Protein AF-A0A414ST91-F1 (afdb_monomer_lite)

Radius of gyration: 17.19 Å; chains: 1; bounding box: 48×24×46 Å

Foldseek 3Di:
DDPPPDLDDDFVLQLLLLLLLLVCQVVVPPQDLVVSVVLSCQQVVVCVVNCVVPVVVSVVSSVVSVVDNVPDHNVVSVVVNVVSLVVLQVVLQVLCCVQQNPQKHKDWDDDDSDSSDATKIWIDRPPDIDIDHSRVSVVVSVVSVVVVPD

Sequence (150 aa):
MNNQKVESMISCGKEKKLLVAYEIAKNDITITSDNVKKLWLKWYPEDEEYFDKLPYKWNGIYNWISKKLEKHDTEIFVKYIDNQRMRQKCELNKKCKYTFGNNAHVILLKNKIKNGKLANYLLINGASKRYGNYGSLVAYLKSQKVKETV

Organism: NCBI:txid88431

Structure (mmCIF, N/CA/C/O backbone):
data_AF-A0A414ST91-F1
#
_entry.id   AF-A0A414ST91-F1
#
loop_
_atom_site.group_PDB
_atom_site.id
_atom_site.type_symbol
_atom_site.label_atom_id
_atom_site.label_alt_id
_atom_site.label_comp_id
_atom_site.label_asym_id
_atom_site.label_entity_id
_atom_site.label_seq_id
_atom_site.pdbx_PDB_ins_code
_atom_site.Cartn_x
_atom_site.Cartn_y
_atom_site.Cartn_z
_atom_site.occupancy
_atom_site.B_iso_or_equiv
_atom_site.auth_seq_id
_atom_site.auth_comp_id
_atom_site.auth_asym_id
_atom_site.auth_atom_id
_atom_site.pdbx_PDB_model_num
ATOM 1 N N . MET A 1 1 ? 31.622 -11.414 6.547 1.00 34.66 1 MET A N 1
ATOM 2 C CA . MET A 1 1 ? 30.215 -11.879 6.529 1.00 34.66 1 MET A CA 1
ATOM 3 C C . MET A 1 1 ? 29.301 -10.667 6.393 1.00 34.66 1 MET A C 1
ATOM 5 O O . MET A 1 1 ? 29.483 -9.700 7.118 1.00 34.66 1 MET A O 1
ATOM 9 N N . ASN A 1 2 ? 28.398 -10.687 5.409 1.00 33.50 2 ASN A N 1
ATOM 10 C CA . ASN A 1 2 ? 27.526 -9.575 5.010 1.00 33.50 2 ASN A CA 1
ATOM 11 C C . ASN A 1 2 ? 26.537 -9.160 6.116 1.00 33.50 2 ASN A C 1
ATOM 13 O O . ASN A 1 2 ? 25.517 -9.818 6.296 1.00 33.50 2 ASN A O 1
ATOM 17 N N . ASN A 1 3 ? 26.779 -8.018 6.767 1.00 33.88 3 ASN A N 1
ATOM 18 C CA . ASN A 1 3 ? 25.842 -7.375 7.705 1.00 33.88 3 ASN A CA 1
ATOM 19 C C . ASN A 1 3 ? 24.926 -6.326 7.040 1.00 33.88 3 ASN A C 1
ATOM 21 O O . ASN A 1 3 ? 24.466 -5.389 7.682 1.00 33.88 3 ASN A O 1
ATOM 25 N N . GLN A 1 4 ? 24.606 -6.486 5.754 1.00 41.06 4 GLN A N 1
ATOM 26 C CA . GLN A 1 4 ? 23.551 -5.711 5.089 1.00 41.06 4 GLN A CA 1
ATOM 27 C C . GLN A 1 4 ? 22.348 -6.601 4.765 1.00 41.06 4 GLN A C 1
ATOM 29 O O . GLN A 1 4 ? 21.921 -6.722 3.620 1.00 41.06 4 GLN A O 1
ATOM 34 N N . LYS A 1 5 ? 21.753 -7.223 5.786 1.00 42.88 5 LYS A N 1
ATOM 35 C CA . LYS A 1 5 ? 20.378 -7.725 5.675 1.00 42.88 5 LYS A CA 1
ATOM 36 C C . LYS A 1 5 ? 19.440 -6.633 6.179 1.00 42.88 5 LYS A C 1
ATOM 38 O O . LYS A 1 5 ? 19.016 -6.636 7.322 1.00 42.88 5 LYS A O 1
ATOM 43 N N . VAL A 1 6 ? 19.246 -5.657 5.289 1.00 45.22 6 VAL A N 1
ATOM 44 C CA . VAL A 1 6 ? 18.075 -4.785 5.130 1.00 45.22 6 VAL A CA 1
ATOM 45 C C . VAL A 1 6 ? 17.189 -4.708 6.381 1.00 45.22 6 VAL A C 1
ATOM 47 O O . VAL A 1 6 ? 16.389 -5.610 6.615 1.00 45.22 6 VAL A O 1
ATOM 50 N N . GLU A 1 7 ? 17.243 -3.599 7.126 1.00 47.06 7 GLU A N 1
ATOM 51 C CA . GLU A 1 7 ? 16.107 -3.183 7.959 1.00 47.06 7 GLU A CA 1
ATOM 52 C C . GLU A 1 7 ? 14.915 -2.948 7.016 1.00 47.06 7 GLU A C 1
ATOM 54 O O . GLU A 1 7 ? 14.716 -1.866 6.457 1.00 47.06 7 GLU A O 1
ATOM 59 N N . SER A 1 8 ? 14.188 -4.020 6.706 1.00 58.72 8 SER A N 1
ATOM 60 C CA . SER A 1 8 ? 13.197 -4.055 5.641 1.00 58.72 8 SER A CA 1
ATOM 61 C C . SER A 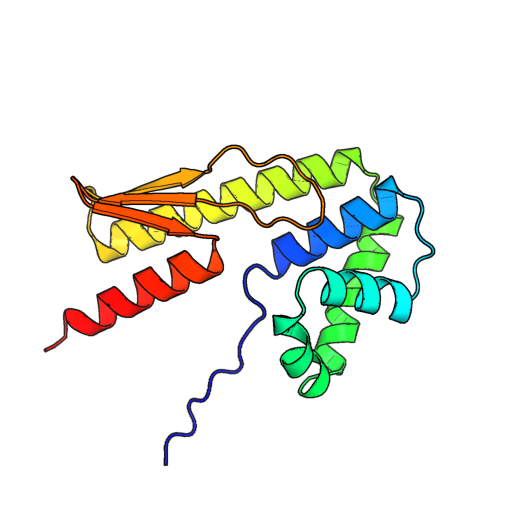1 8 ? 11.972 -3.277 6.080 1.00 58.72 8 SER A C 1
ATOM 63 O O . SER A 1 8 ? 11.083 -3.796 6.744 1.00 58.72 8 SER A O 1
ATOM 65 N N . MET A 1 9 ? 11.927 -1.999 5.719 1.00 71.94 9 MET A N 1
ATOM 66 C CA . MET A 1 9 ? 10.709 -1.206 5.780 1.00 71.94 9 MET A CA 1
ATOM 67 C C . MET A 1 9 ? 9.572 -1.970 5.088 1.00 71.94 9 MET A C 1
ATOM 69 O O . MET A 1 9 ? 9.746 -2.453 3.968 1.00 71.94 9 MET A O 1
ATOM 73 N N . ILE A 1 10 ? 8.406 -2.039 5.736 1.00 84.94 10 ILE A N 1
ATOM 74 C CA . ILE A 1 10 ? 7.221 -2.679 5.162 1.00 84.94 10 ILE A CA 1
ATOM 75 C C . ILE A 1 10 ? 6.931 -2.110 3.770 1.00 84.94 10 ILE A C 1
ATOM 77 O O . ILE A 1 10 ? 6.739 -0.898 3.586 1.00 84.94 10 ILE A O 1
ATOM 81 N N . SER A 1 11 ? 6.850 -3.008 2.791 1.00 87.69 11 SER A N 1
ATOM 82 C CA . SER A 1 11 ? 6.470 -2.672 1.425 1.00 87.69 11 SER A CA 1
ATOM 83 C C . SER A 1 11 ? 5.080 -2.036 1.393 1.00 87.69 11 SER A C 1
ATOM 85 O O . SER A 1 11 ? 4.148 -2.503 2.044 1.00 87.69 11 SER A O 1
ATOM 87 N N . CYS A 1 12 ? 4.927 -0.951 0.631 1.00 92.81 12 CYS A N 1
ATOM 88 C CA . CYS A 1 12 ? 3.654 -0.234 0.492 1.00 92.81 12 CYS A CA 1
ATOM 89 C C . CYS A 1 12 ? 3.030 0.225 1.830 1.00 92.81 12 CYS A C 1
ATOM 91 O O . CYS A 1 12 ? 1.829 0.484 1.880 1.00 92.81 12 CYS A O 1
ATOM 93 N N . GLY A 1 13 ? 3.819 0.390 2.903 1.00 93.69 13 GLY A N 1
ATOM 94 C CA . GLY A 1 13 ? 3.296 0.547 4.267 1.00 93.69 13 GLY A CA 1
ATOM 95 C C . GLY A 1 13 ? 2.265 1.668 4.460 1.00 93.69 13 GLY A C 1
ATOM 96 O O . GLY A 1 13 ? 1.333 1.517 5.245 1.00 93.69 13 GLY A O 1
ATOM 97 N N . LYS A 1 14 ? 2.368 2.786 3.728 1.00 95.62 14 LYS A N 1
ATOM 98 C CA . LYS A 1 14 ? 1.369 3.868 3.806 1.00 95.62 14 LYS A CA 1
ATOM 99 C C . LYS A 1 14 ? 0.016 3.476 3.207 1.00 95.62 14 LYS A C 1
ATOM 101 O O . LYS A 1 14 ? -1.009 3.833 3.776 1.00 95.62 14 LYS A O 1
ATOM 106 N N . GLU A 1 15 ? 0.016 2.761 2.086 1.00 96.69 15 GLU A N 1
ATOM 107 C CA . GLU A 1 15 ? -1.211 2.259 1.464 1.00 96.69 15 GLU A CA 1
ATOM 108 C C . GLU A 1 15 ? -1.828 1.150 2.321 1.00 96.69 15 GLU A C 1
ATOM 110 O O . GLU A 1 15 ? -3.019 1.217 2.602 1.00 96.69 15 GLU A O 1
ATOM 115 N N . LYS A 1 16 ? -1.012 0.213 2.832 1.00 97.50 16 LYS A N 1
ATOM 116 C CA . LYS A 1 16 ? -1.465 -0.832 3.766 1.00 97.50 16 LYS A CA 1
ATOM 117 C C . LYS A 1 16 ? -2.210 -0.229 4.970 1.00 97.50 16 LYS A C 1
ATOM 119 O O . LYS A 1 16 ? -3.342 -0.615 5.243 1.00 97.50 16 LYS A O 1
ATOM 124 N N . LYS A 1 17 ? -1.635 0.802 5.611 1.00 97.50 17 LYS A N 1
ATOM 125 C CA . LYS A 1 17 ? -2.275 1.560 6.709 1.00 97.50 17 LYS A CA 1
ATOM 126 C C . LYS A 1 17 ? -3.623 2.161 6.330 1.00 97.50 17 LYS A C 1
ATOM 128 O O . LYS A 1 17 ? -4.564 2.087 7.111 1.00 97.50 17 LYS A O 1
ATOM 133 N N . LEU A 1 18 ? -3.699 2.788 5.159 1.00 97.62 18 LEU A N 1
ATOM 134 C CA . LEU A 1 18 ? -4.925 3.423 4.684 1.00 97.62 18 LEU A CA 1
ATOM 135 C C . LEU A 1 18 ? -6.018 2.397 4.375 1.00 97.62 18 LEU A C 1
ATOM 137 O O . LEU A 1 18 ? -7.169 2.636 4.713 1.00 97.62 18 LEU A O 1
ATOM 141 N N . LEU A 1 19 ? -5.658 1.257 3.781 1.00 97.50 19 LEU A N 1
ATOM 142 C CA . LEU A 1 19 ? -6.594 0.172 3.488 1.00 97.50 19 LEU A CA 1
ATOM 143 C C . LEU A 1 19 ? -7.158 -0.446 4.770 1.00 97.50 19 LEU A C 1
ATOM 145 O O . LEU A 1 19 ? -8.359 -0.681 4.845 1.00 97.50 19 LEU A O 1
ATOM 149 N N . VAL A 1 20 ? -6.311 -0.679 5.777 1.00 97.62 20 VAL A N 1
ATOM 150 C CA . VAL A 1 20 ? -6.756 -1.201 7.079 1.00 97.62 20 VAL A CA 1
ATOM 151 C C . VAL A 1 20 ? -7.686 -0.204 7.770 1.00 97.62 20 VAL A C 1
ATOM 153 O O . VAL A 1 20 ? -8.755 -0.593 8.226 1.00 97.62 20 VAL A O 1
ATOM 156 N N . ALA A 1 21 ? -7.333 1.085 7.788 1.00 97.38 21 ALA A N 1
ATOM 157 C CA . ALA A 1 21 ? -8.199 2.119 8.354 1.00 97.38 21 ALA A CA 1
ATOM 158 C C . ALA A 1 21 ? -9.549 2.216 7.615 1.00 97.38 21 ALA A C 1
ATOM 160 O O . ALA A 1 21 ? -10.594 2.246 8.253 1.00 97.38 21 ALA A O 1
ATOM 161 N N . TYR A 1 22 ? -9.544 2.184 6.279 1.00 97.25 22 TYR A N 1
ATOM 162 C CA . TYR A 1 22 ? -10.770 2.167 5.477 1.00 97.25 22 TYR A CA 1
ATOM 163 C C . TYR A 1 22 ? -11.695 1.001 5.847 1.00 97.25 22 TYR A C 1
ATOM 165 O O . TYR A 1 22 ? -12.895 1.195 5.997 1.00 97.25 22 TYR A O 1
ATOM 173 N N . GLU A 1 23 ? -11.151 -0.205 6.005 1.00 96.75 23 GLU A N 1
ATOM 174 C CA . GLU A 1 23 ? -11.947 -1.396 6.320 1.00 96.75 23 GLU A CA 1
ATOM 175 C C . GLU A 1 23 ? -12.559 -1.340 7.714 1.00 96.75 23 GLU A C 1
ATOM 177 O O . GLU A 1 23 ? -13.705 -1.744 7.900 1.00 96.75 23 GLU A O 1
ATOM 182 N N . ILE A 1 24 ? -11.798 -0.822 8.679 1.00 95.94 24 ILE A N 1
ATOM 183 C CA . ILE A 1 24 ? -12.270 -0.621 10.046 1.00 95.94 24 ILE A CA 1
ATOM 184 C C . ILE A 1 24 ? -13.414 0.391 10.059 1.00 95.94 24 ILE A C 1
ATOM 186 O O . ILE A 1 24 ? -14.466 0.086 10.608 1.00 95.94 24 ILE A O 1
ATOM 190 N N . ALA A 1 25 ? -13.240 1.542 9.400 1.00 94.94 25 ALA A N 1
ATOM 191 C CA . ALA A 1 25 ? -14.275 2.572 9.304 1.00 94.94 25 ALA A CA 1
ATOM 192 C C . ALA A 1 25 ? -15.528 2.074 8.566 1.00 94.94 25 ALA A C 1
ATOM 194 O O . ALA A 1 25 ? -16.649 2.393 8.946 1.00 94.94 25 ALA A O 1
ATOM 195 N N . LYS A 1 26 ? -15.349 1.274 7.511 1.00 95.31 26 LYS A N 1
ATOM 196 C CA . LYS A 1 26 ? -16.450 0.772 6.686 1.00 95.31 26 LYS A CA 1
ATOM 197 C C . LYS A 1 26 ? -17.316 -0.268 7.393 1.00 95.31 26 LYS A C 1
ATOM 199 O O . LYS A 1 26 ? -18.515 -0.308 7.141 1.00 95.31 26 LYS A O 1
ATOM 204 N N . ASN A 1 27 ? -16.707 -1.142 8.192 1.00 94.38 27 ASN A N 1
ATOM 205 C CA . ASN A 1 27 ? -17.403 -2.259 8.837 1.00 94.38 27 ASN A CA 1
ATOM 206 C C . ASN A 1 27 ? -17.601 -2.045 10.346 1.00 94.38 27 ASN A C 1
ATOM 208 O O . ASN A 1 27 ? -17.950 -2.997 11.035 1.00 94.38 27 ASN A O 1
ATOM 212 N N . ASP A 1 28 ? -17.330 -0.836 10.846 1.00 90.25 28 ASP A N 1
ATOM 213 C CA . ASP A 1 28 ? -17.438 -0.463 12.261 1.00 90.25 28 ASP A CA 1
ATOM 214 C C . ASP A 1 28 ? -16.721 -1.448 13.210 1.00 90.25 28 ASP A C 1
ATOM 216 O O . ASP A 1 28 ? -17.246 -1.924 14.216 1.00 90.25 28 ASP A O 1
ATOM 220 N N . ILE A 1 29 ? -15.492 -1.827 12.843 1.00 90.94 29 ILE A N 1
ATOM 221 C CA . ILE A 1 29 ? -14.705 -2.793 13.620 1.00 90.94 29 ILE A CA 1
ATOM 222 C C . ILE A 1 29 ? -14.192 -2.116 14.894 1.00 90.94 29 ILE A C 1
ATOM 224 O O . ILE A 1 29 ? -13.525 -1.083 14.831 1.00 90.94 29 ILE A O 1
ATOM 228 N N . THR A 1 30 ? -14.393 -2.749 16.054 1.00 92.25 30 THR A N 1
ATOM 229 C CA . THR A 1 30 ? -13.849 -2.258 17.328 1.00 92.25 30 THR A CA 1
ATOM 230 C C . THR A 1 30 ? -12.326 -2.100 17.269 1.00 92.25 30 THR A C 1
ATOM 232 O O . THR A 1 30 ? -11.586 -3.063 17.029 1.00 92.25 30 THR A O 1
ATOM 235 N N . ILE A 1 31 ? -11.858 -0.878 17.531 1.00 93.25 31 ILE A N 1
ATOM 236 C CA . ILE A 1 31 ? -10.454 -0.480 17.400 1.00 93.25 31 ILE A CA 1
ATOM 237 C C . ILE A 1 31 ? -9.666 -0.929 18.635 1.00 93.25 31 ILE A C 1
ATOM 239 O O . ILE A 1 31 ? -9.567 -0.217 19.630 1.00 93.25 31 ILE A O 1
ATOM 243 N N . THR A 1 32 ? -9.061 -2.111 18.552 1.00 95.69 32 THR A N 1
ATOM 244 C CA . THR A 1 32 ? -8.065 -2.598 19.518 1.00 95.69 32 THR A CA 1
ATOM 245 C C . THR A 1 32 ? -6.773 -2.952 18.790 1.00 95.69 32 THR A C 1
ATOM 247 O O . THR A 1 32 ? -6.810 -3.333 17.618 1.00 95.69 32 THR A O 1
ATOM 250 N N . SER A 1 33 ? -5.621 -2.852 19.465 1.00 95.75 33 SER A N 1
ATOM 251 C CA . SER A 1 33 ? -4.323 -3.220 18.868 1.00 95.75 33 SER A CA 1
ATOM 252 C C . SER A 1 33 ? -4.370 -4.613 18.228 1.00 95.75 33 SER A C 1
ATOM 254 O O . SER A 1 33 ? -3.954 -4.779 17.080 1.00 95.75 33 SER A O 1
ATOM 256 N N . ASP A 1 34 ? -4.975 -5.583 18.914 1.00 95.38 34 ASP A N 1
ATOM 257 C CA . ASP A 1 34 ? -5.074 -6.964 18.442 1.00 95.38 34 ASP A CA 1
ATOM 258 C C . ASP A 1 34 ? -5.978 -7.109 17.219 1.00 95.38 34 ASP A C 1
ATOM 260 O O . ASP A 1 34 ? -5.603 -7.793 16.267 1.00 95.38 34 ASP A O 1
ATOM 264 N N . ASN A 1 35 ? -7.142 -6.452 17.194 1.00 95.62 35 ASN A N 1
ATOM 265 C CA . ASN A 1 35 ? -8.045 -6.513 16.042 1.00 95.62 35 ASN A CA 1
ATOM 266 C C . ASN A 1 35 ? -7.402 -5.887 14.801 1.00 95.62 35 ASN A C 1
ATOM 268 O O . ASN A 1 35 ? -7.461 -6.463 13.712 1.00 95.62 35 ASN A O 1
ATOM 272 N N . VAL A 1 36 ? -6.728 -4.742 14.968 1.00 97.00 36 VAL A N 1
ATOM 273 C CA . VAL A 1 36 ? -6.008 -4.083 13.871 1.00 97.00 36 VAL A CA 1
ATOM 274 C C . VAL A 1 36 ? -4.845 -4.959 13.390 1.00 97.00 36 VAL A C 1
ATOM 276 O O . VAL A 1 36 ? -4.649 -5.082 12.180 1.00 97.00 36 VAL A O 1
ATOM 279 N N . LYS A 1 37 ? -4.102 -5.614 14.299 1.00 96.56 37 LYS A N 1
ATOM 280 C CA . LYS A 1 37 ? -2.985 -6.509 13.938 1.00 96.56 37 LYS A CA 1
ATOM 281 C C . LYS A 1 37 ? -3.474 -7.752 13.207 1.00 96.56 37 LYS A C 1
ATOM 283 O O . LYS A 1 37 ? -2.932 -8.083 12.156 1.00 96.56 37 LYS A O 1
ATOM 288 N N . LYS A 1 38 ? -4.537 -8.390 13.705 1.00 96.44 38 LYS A N 1
ATOM 289 C CA . LYS A 1 38 ? -5.183 -9.543 13.059 1.00 96.44 38 LYS A CA 1
ATOM 290 C C . LYS A 1 38 ? -5.660 -9.197 11.651 1.00 96.44 38 LYS A C 1
ATOM 292 O O . LYS A 1 38 ? -5.400 -9.955 10.722 1.00 96.44 38 LYS A O 1
ATOM 297 N N . LEU A 1 39 ? -6.312 -8.045 11.467 1.00 97.00 39 LEU A N 1
ATOM 298 C CA . LEU A 1 39 ? -6.743 -7.596 10.141 1.00 97.00 39 LEU A CA 1
ATOM 299 C C . LEU A 1 39 ? -5.553 -7.320 9.213 1.00 97.00 39 LEU A C 1
ATOM 301 O O . LEU A 1 39 ? -5.576 -7.733 8.055 1.00 97.00 39 LEU A O 1
ATOM 305 N N . TRP A 1 40 ? -4.506 -6.659 9.715 1.00 97.38 40 TRP A N 1
ATOM 306 C CA . TRP A 1 40 ? -3.293 -6.405 8.941 1.00 97.38 40 TRP A CA 1
ATOM 307 C C . TRP A 1 40 ? -2.656 -7.707 8.456 1.00 97.38 40 TRP A C 1
ATOM 309 O O . TRP A 1 40 ? -2.429 -7.862 7.260 1.00 97.38 40 TRP A O 1
ATOM 319 N N . LEU A 1 41 ? -2.395 -8.648 9.365 1.00 96.75 41 LEU A N 1
ATOM 320 C CA . LEU A 1 41 ? -1.722 -9.911 9.053 1.00 96.75 41 LEU A CA 1
ATOM 321 C C . LEU A 1 41 ? -2.587 -10.854 8.214 1.00 96.75 41 LEU A C 1
ATOM 323 O O . LEU A 1 41 ? -2.058 -11.599 7.397 1.00 96.75 41 LEU A O 1
ATOM 327 N N . LYS A 1 42 ? -3.918 -10.759 8.314 1.00 97.06 42 LYS A N 1
ATOM 328 C CA . LYS A 1 42 ? -4.830 -11.444 7.387 1.00 97.06 42 LYS A CA 1
ATOM 329 C C . LYS A 1 42 ? -4.609 -11.013 5.933 1.00 97.06 42 LYS A C 1
ATOM 331 O O . LYS A 1 42 ? -4.797 -11.815 5.023 1.00 97.06 42 LYS A O 1
ATOM 336 N N . TRP A 1 43 ? -4.276 -9.746 5.698 1.00 96.50 43 TRP A N 1
ATOM 337 C CA . TRP A 1 43 ? -4.062 -9.210 4.351 1.00 96.50 43 TRP A CA 1
ATOM 338 C C . TRP A 1 43 ? -2.606 -9.238 3.904 1.00 96.50 43 TRP A C 1
ATOM 340 O O . TRP A 1 43 ? -2.345 -9.358 2.709 1.00 96.50 43 TRP A O 1
ATOM 350 N N . TYR A 1 44 ? -1.684 -9.120 4.854 1.00 96.00 44 TYR A N 1
ATOM 351 C CA . TYR A 1 44 ? -0.251 -9.006 4.618 1.00 96.00 44 TYR A CA 1
ATOM 352 C C . TYR A 1 44 ? 0.521 -9.934 5.567 1.00 96.00 44 TYR A C 1
ATOM 354 O O . TYR A 1 44 ? 1.237 -9.448 6.451 1.00 96.00 44 TYR A O 1
ATOM 362 N N . PRO A 1 45 ? 0.352 -11.263 5.438 1.00 95.62 45 PRO A N 1
ATOM 363 C CA . PRO A 1 45 ? 1.017 -12.225 6.316 1.00 95.62 45 PRO A CA 1
ATOM 364 C C . PRO A 1 45 ? 2.545 -12.130 6.220 1.00 95.62 45 PRO A C 1
ATOM 366 O O . PRO A 1 45 ? 3.243 -12.419 7.183 1.00 95.62 45 PRO A O 1
ATOM 369 N N . GLU A 1 46 ? 3.082 -11.636 5.099 1.00 93.44 46 GLU A N 1
ATOM 370 C CA . GLU A 1 46 ? 4.520 -11.431 4.921 1.00 93.44 46 GLU A CA 1
ATOM 371 C C . GLU A 1 46 ? 5.132 -10.390 5.877 1.00 93.44 46 GLU A C 1
ATOM 373 O O . GLU A 1 46 ? 6.349 -10.352 6.039 1.00 93.44 46 GLU A O 1
ATOM 378 N N . ASP A 1 47 ? 4.312 -9.537 6.504 1.00 94.50 47 ASP A N 1
ATOM 379 C CA . ASP A 1 47 ? 4.780 -8.538 7.470 1.00 94.50 47 ASP A CA 1
ATOM 380 C C . ASP A 1 47 ? 4.885 -9.097 8.909 1.00 94.50 47 ASP A C 1
ATOM 382 O O . ASP A 1 47 ? 5.339 -8.377 9.799 1.00 94.50 47 ASP A O 1
ATOM 386 N N . GLU A 1 48 ? 4.473 -10.347 9.169 1.00 93.88 48 GLU A N 1
ATOM 387 C CA . GLU A 1 48 ? 4.483 -10.951 10.514 1.00 93.88 48 GLU A CA 1
ATOM 388 C C . GLU A 1 48 ? 5.888 -10.971 11.122 1.00 93.88 48 GLU A C 1
ATOM 390 O O . GLU A 1 48 ? 6.119 -10.358 12.166 1.00 93.88 48 GLU A O 1
ATOM 395 N N . GLU A 1 49 ? 6.857 -11.529 10.392 1.00 92.25 49 GLU A N 1
ATOM 396 C CA . GLU A 1 49 ? 8.257 -11.609 10.828 1.00 92.25 49 GLU A CA 1
ATOM 397 C C . GLU A 1 49 ? 8.846 -10.218 11.135 1.00 92.25 49 GLU A C 1
ATOM 399 O O . GLU A 1 49 ? 9.664 -10.054 12.044 1.00 92.25 49 GLU A O 1
ATOM 404 N N . TYR A 1 50 ? 8.417 -9.185 10.399 1.00 91.50 50 TYR A N 1
ATOM 405 C CA . TYR A 1 50 ? 8.839 -7.808 10.652 1.00 91.50 50 TYR A CA 1
ATOM 406 C C . TYR A 1 50 ? 8.334 -7.302 12.006 1.00 91.50 50 TYR A C 1
ATOM 408 O O . TYR A 1 50 ? 9.084 -6.653 12.740 1.00 91.50 50 TYR A O 1
ATOM 416 N N . PHE A 1 51 ? 7.077 -7.584 12.350 1.00 91.62 51 PHE A N 1
ATOM 417 C CA . PHE A 1 51 ? 6.509 -7.166 13.630 1.00 91.62 51 PHE A CA 1
ATOM 418 C C . PHE A 1 51 ? 7.034 -7.975 14.807 1.00 91.62 51 PHE A C 1
ATOM 420 O O . PHE A 1 51 ? 7.169 -7.406 15.888 1.00 91.62 51 PHE A O 1
ATOM 427 N N . ASP A 1 52 ? 7.365 -9.245 14.598 1.00 90.44 52 ASP A N 1
ATOM 428 C CA . ASP A 1 52 ? 7.970 -10.082 15.633 1.00 90.44 52 ASP A CA 1
ATOM 429 C C . ASP A 1 52 ? 9.378 -9.593 15.977 1.00 90.44 52 ASP A C 1
ATOM 431 O O . ASP A 1 52 ? 9.736 -9.471 17.148 1.00 90.44 52 ASP A O 1
ATOM 435 N N . LYS A 1 53 ? 10.159 -9.210 14.960 1.00 90.88 53 LYS A N 1
ATOM 436 C CA . LYS A 1 53 ? 11.495 -8.629 15.151 1.00 90.88 53 LYS A CA 1
ATOM 437 C C . LYS A 1 53 ? 11.460 -7.212 15.711 1.00 90.88 53 LYS A C 1
ATOM 439 O O . LYS A 1 53 ? 12.361 -6.828 16.452 1.00 90.88 53 LYS A O 1
ATOM 444 N N . LEU A 1 54 ? 10.458 -6.411 15.338 1.00 90.56 54 LEU A N 1
ATOM 445 C CA . LEU A 1 54 ? 10.365 -4.995 15.709 1.00 90.56 54 LEU A CA 1
ATOM 446 C C . LEU A 1 54 ? 8.983 -4.630 16.294 1.00 90.56 54 LEU A C 1
ATOM 448 O O . LEU A 1 54 ? 8.256 -3.827 15.693 1.00 90.56 54 LEU A O 1
ATOM 452 N N . PRO A 1 55 ? 8.622 -5.115 17.501 1.00 88.31 55 PRO A N 1
ATOM 453 C CA . PRO A 1 55 ? 7.292 -4.888 18.080 1.00 88.31 55 PRO A CA 1
ATOM 454 C C . PRO A 1 55 ? 6.939 -3.406 18.260 1.00 88.31 55 PRO A C 1
ATOM 456 O O . PRO A 1 55 ? 5.806 -2.985 18.041 1.00 88.31 55 PRO A O 1
ATOM 459 N N . TYR A 1 56 ? 7.920 -2.555 18.571 1.00 89.38 56 TYR A N 1
ATOM 460 C CA . TYR A 1 56 ? 7.701 -1.112 18.720 1.00 89.38 56 TYR A CA 1
ATOM 461 C C . TYR A 1 56 ? 7.257 -0.428 17.412 1.00 89.38 56 TYR A C 1
ATOM 463 O O . TYR A 1 56 ? 6.575 0.601 17.443 1.00 89.38 56 TYR A O 1
ATOM 471 N N . LYS A 1 57 ? 7.605 -0.992 16.244 1.00 90.94 57 LYS A N 1
ATOM 472 C CA . LYS A 1 57 ? 7.129 -0.482 14.950 1.00 90.94 57 LYS A CA 1
ATOM 473 C C . LYS A 1 57 ? 5.632 -0.718 14.801 1.00 90.94 57 LYS A C 1
ATOM 475 O O . LYS A 1 57 ? 4.960 0.163 14.266 1.00 90.94 57 LYS A O 1
ATOM 480 N N . TRP A 1 58 ? 5.107 -1.834 15.319 1.00 94.19 58 TRP A N 1
ATOM 481 C CA . TRP A 1 58 ? 3.667 -2.094 15.352 1.00 94.19 58 TRP A CA 1
ATOM 482 C C . TRP A 1 58 ? 2.920 -0.992 16.110 1.00 94.19 58 TRP A C 1
ATOM 484 O O . TRP A 1 58 ? 1.981 -0.415 15.564 1.00 94.19 58 TRP A O 1
ATOM 494 N N . ASN A 1 59 ? 3.402 -0.598 17.292 1.00 92.50 59 ASN A N 1
ATOM 495 C CA . ASN A 1 59 ? 2.783 0.476 18.081 1.00 92.50 59 ASN A CA 1
ATOM 496 C C . ASN A 1 59 ? 2.673 1.787 17.284 1.00 92.50 59 ASN A C 1
ATOM 498 O O . ASN A 1 59 ? 1.642 2.456 17.307 1.00 92.50 59 ASN A O 1
ATOM 502 N N . GLY A 1 60 ? 3.702 2.136 16.506 1.00 93.81 60 GLY A N 1
ATOM 503 C CA . GLY A 1 60 ? 3.663 3.303 15.620 1.00 93.81 60 GLY A CA 1
ATOM 504 C C . GLY A 1 60 ? 2.673 3.174 14.452 1.00 93.81 60 GLY A C 1
ATOM 505 O O . GLY A 1 60 ? 2.128 4.178 13.985 1.00 93.81 60 GLY A O 1
ATOM 506 N N . ILE A 1 61 ? 2.427 1.960 13.953 1.00 95.19 61 ILE A N 1
ATOM 507 C CA . ILE A 1 61 ? 1.397 1.692 12.939 1.00 95.19 61 ILE A CA 1
ATOM 508 C C . ILE A 1 61 ? 0.006 1.823 13.548 1.00 95.19 61 ILE A C 1
ATOM 510 O O . ILE A 1 61 ? -0.793 2.598 13.023 1.00 95.19 61 ILE A O 1
ATOM 514 N N . TYR A 1 62 ? -0.241 1.126 14.655 1.00 96.50 62 TYR A N 1
ATOM 515 C CA . TYR A 1 62 ? -1.502 1.154 15.383 1.00 96.50 62 TYR A CA 1
ATOM 516 C C . TYR A 1 62 ? -1.891 2.586 15.768 1.00 96.50 62 TYR A C 1
ATOM 518 O O . TYR A 1 62 ? -2.933 3.071 15.336 1.00 96.50 62 TYR A O 1
ATOM 526 N N . ASN A 1 63 ? -0.996 3.322 16.438 1.00 96.50 63 ASN A N 1
ATOM 527 C CA . ASN A 1 63 ? -1.250 4.705 16.854 1.00 96.50 63 ASN A CA 1
A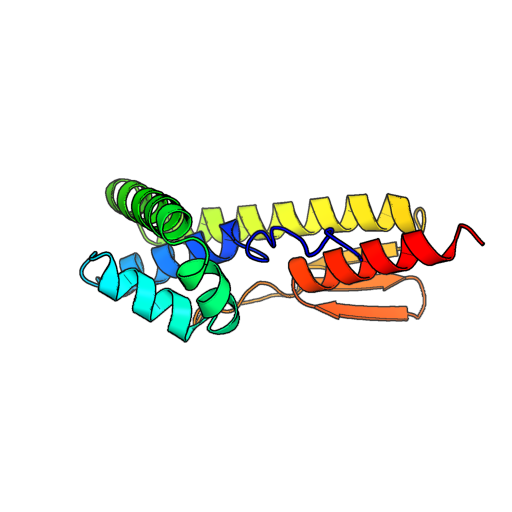TOM 528 C C . ASN A 1 63 ? -1.577 5.631 15.677 1.00 96.50 63 ASN A C 1
ATOM 530 O O . ASN A 1 63 ? -2.354 6.573 15.821 1.00 96.50 63 ASN A O 1
ATOM 534 N N . TRP A 1 64 ? -0.976 5.398 14.506 1.00 96.88 64 TRP A N 1
ATOM 535 C CA . TRP A 1 64 ? -1.299 6.173 13.311 1.00 96.88 64 TRP A CA 1
ATOM 536 C C . TRP A 1 64 ? -2.712 5.869 12.799 1.00 96.88 64 TRP A C 1
ATOM 538 O O . TRP A 1 64 ? -3.410 6.796 12.394 1.00 96.88 64 TRP A O 1
ATOM 548 N N . ILE A 1 65 ? -3.113 4.593 12.802 1.00 96.88 65 ILE A N 1
ATOM 549 C CA . ILE A 1 65 ? -4.436 4.147 12.349 1.00 96.88 65 ILE A CA 1
ATOM 550 C C . ILE A 1 65 ? -5.517 4.676 13.296 1.00 96.88 65 ILE A C 1
ATOM 552 O O . ILE A 1 65 ? -6.426 5.355 12.822 1.00 96.88 65 ILE A O 1
ATOM 556 N N . SER A 1 66 ? -5.377 4.472 14.610 1.00 96.31 66 SER A N 1
ATOM 557 C CA . SER A 1 66 ? -6.363 4.923 15.606 1.00 96.31 66 SER A CA 1
ATOM 558 C C . SER A 1 66 ? -6.596 6.434 15.530 1.00 96.31 66 SER A C 1
ATOM 560 O O . SER A 1 66 ? -7.720 6.874 15.313 1.00 96.31 66 SER A O 1
ATOM 562 N N . LYS A 1 67 ? -5.521 7.239 15.524 1.00 96.12 67 LYS A N 1
ATOM 563 C CA . LYS A 1 67 ? -5.616 8.707 15.385 1.00 96.12 67 LYS A CA 1
ATOM 564 C C . LYS A 1 67 ? -6.254 9.171 14.077 1.00 96.12 67 LYS A C 1
ATOM 566 O O . LYS A 1 67 ? -6.699 10.313 13.976 1.00 96.12 67 LYS A O 1
ATOM 571 N N . LYS A 1 68 ? -6.188 8.354 13.023 1.00 96.00 68 LYS A N 1
ATOM 572 C CA . LYS A 1 68 ? -6.803 8.683 11.736 1.00 96.00 68 LYS A CA 1
ATOM 573 C C . LYS A 1 68 ? -8.287 8.356 11.724 1.00 96.00 68 LYS A C 1
ATOM 575 O O . LYS A 1 68 ? -9.036 9.148 11.165 1.00 96.00 68 LYS A O 1
ATOM 580 N N . LEU A 1 69 ? -8.676 7.250 12.349 1.00 95.81 69 LEU A N 1
ATOM 581 C CA . LEU A 1 69 ? -10.069 6.842 12.515 1.00 95.81 69 LEU A CA 1
ATOM 582 C C . LEU A 1 69 ? -10.852 7.807 13.413 1.00 95.81 69 LEU A C 1
ATOM 584 O O . LEU A 1 69 ? -11.998 8.102 13.116 1.00 95.81 69 LEU A O 1
ATOM 588 N N . GLU A 1 70 ? -10.214 8.398 14.427 1.00 94.44 70 GLU A N 1
ATOM 589 C CA . GLU A 1 70 ? -10.823 9.447 15.268 1.00 94.44 70 GLU A CA 1
ATOM 590 C C . GLU A 1 70 ? -11.241 10.710 14.491 1.00 94.44 70 GLU A C 1
ATOM 592 O O . GLU A 1 70 ? -12.054 11.493 14.972 1.00 94.44 70 GLU A O 1
ATOM 597 N N . LYS A 1 71 ? -10.644 10.963 13.319 1.00 93.12 71 LYS A N 1
ATOM 598 C CA . LYS A 1 71 ? -10.753 12.253 12.612 1.00 93.12 71 LYS A CA 1
ATOM 599 C C . LYS A 1 71 ? -11.468 12.179 11.274 1.00 93.12 71 LYS A C 1
ATOM 601 O O . LYS A 1 71 ? -11.762 13.223 10.692 1.00 93.12 71 LYS A O 1
ATOM 606 N N . HIS A 1 72 ? -11.617 10.985 10.720 1.00 94.44 72 HIS A N 1
ATOM 607 C CA . HIS A 1 72 ? -11.972 10.814 9.321 1.00 94.44 72 HIS A CA 1
ATOM 608 C C . HIS A 1 72 ? -12.882 9.610 9.136 1.00 94.44 72 HIS A C 1
ATOM 610 O O . HIS A 1 72 ? -12.664 8.556 9.728 1.00 94.44 72 HIS A O 1
ATOM 616 N N . ASP A 1 73 ? -13.848 9.776 8.245 1.00 92.12 73 ASP A N 1
ATOM 617 C CA . ASP A 1 73 ? -14.754 8.730 7.807 1.00 92.12 73 ASP A CA 1
ATOM 618 C C . ASP A 1 73 ? -14.212 7.954 6.592 1.00 92.12 73 ASP A C 1
ATOM 620 O O . ASP A 1 73 ? -13.132 8.212 6.037 1.00 92.12 73 ASP A O 1
ATOM 624 N N . THR A 1 74 ? -15.019 6.991 6.157 1.00 93.94 74 THR A N 1
ATOM 625 C CA . THR A 1 74 ? -14.776 6.137 4.997 1.00 93.94 74 THR A CA 1
ATOM 626 C C . THR A 1 74 ? -14.549 6.929 3.701 1.00 93.94 74 THR A C 1
ATOM 628 O O . THR A 1 74 ? -13.686 6.543 2.908 1.00 93.94 74 THR A O 1
ATOM 631 N N . GLU A 1 75 ? -15.257 8.040 3.466 1.00 95.25 75 GLU A N 1
ATOM 632 C CA . GLU A 1 75 ? -15.124 8.834 2.235 1.00 95.25 75 GLU A CA 1
ATOM 633 C C . GLU A 1 75 ? -13.762 9.527 2.151 1.00 95.25 75 GLU A C 1
ATOM 635 O O . GLU A 1 75 ? -13.107 9.538 1.101 1.00 95.25 75 GLU A O 1
ATOM 640 N N . ILE A 1 76 ? -13.290 10.067 3.275 1.00 96.06 76 ILE A N 1
ATOM 641 C CA . ILE A 1 76 ? -11.957 10.662 3.366 1.00 96.06 76 ILE A CA 1
ATOM 642 C C . ILE A 1 76 ? -10.870 9.603 3.151 1.00 96.06 76 ILE A C 1
ATOM 644 O O . ILE A 1 76 ? -9.880 9.872 2.458 1.00 96.06 76 ILE A O 1
ATOM 648 N N . PHE A 1 77 ? -11.043 8.384 3.672 1.00 96.56 77 PHE A N 1
ATOM 649 C CA . PHE A 1 77 ? -10.086 7.304 3.423 1.00 96.56 77 PHE A CA 1
ATOM 650 C C . PHE A 1 77 ? -10.007 6.903 1.949 1.00 96.56 77 PHE A C 1
ATOM 652 O O . PHE A 1 77 ? -8.895 6.689 1.463 1.00 96.56 77 PHE A O 1
ATOM 659 N N . VAL A 1 78 ? -11.127 6.871 1.217 1.00 96.06 78 VAL A N 1
ATOM 660 C CA . VAL A 1 78 ? -11.116 6.636 -0.241 1.00 96.06 78 VAL A CA 1
ATOM 661 C C . VAL A 1 78 ? -10.232 7.673 -0.939 1.00 96.06 78 VAL A C 1
ATOM 663 O O . VAL A 1 78 ? -9.295 7.302 -1.649 1.00 96.06 78 VAL A O 1
ATOM 666 N N . LYS A 1 79 ? -10.434 8.965 -0.643 1.00 96.31 79 LYS A N 1
ATOM 667 C CA . LYS A 1 79 ? -9.617 10.058 -1.205 1.00 96.31 79 LYS A CA 1
ATOM 668 C C . LYS A 1 79 ? -8.132 9.896 -0.869 1.00 96.31 79 LYS A C 1
ATOM 670 O O . LYS A 1 79 ? -7.268 10.087 -1.725 1.00 96.31 79 LYS A O 1
ATOM 675 N N . TYR A 1 80 ? -7.801 9.531 0.370 1.00 96.94 80 TYR A N 1
ATOM 676 C CA . TYR A 1 80 ? -6.411 9.305 0.773 1.00 96.94 80 TYR A CA 1
ATOM 677 C C . TYR A 1 80 ? -5.769 8.102 0.082 1.00 96.94 80 TYR A C 1
ATOM 679 O O . TYR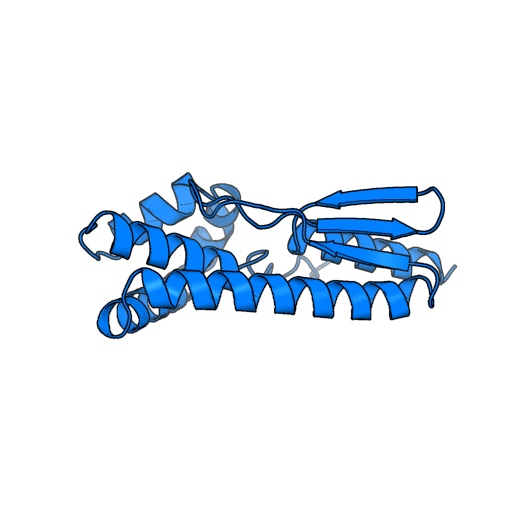 A 1 80 ? -4.588 8.178 -0.270 1.00 96.94 80 TYR A O 1
ATOM 687 N N . ILE A 1 81 ? -6.513 7.015 -0.125 1.00 96.88 81 ILE A N 1
ATOM 688 C CA . ILE A 1 81 ? -6.031 5.836 -0.852 1.00 96.88 81 ILE A CA 1
ATOM 689 C C . ILE A 1 81 ? -5.732 6.210 -2.304 1.00 96.88 81 ILE A C 1
ATOM 691 O O . ILE A 1 81 ? -4.633 5.931 -2.786 1.00 96.88 81 ILE A O 1
ATOM 695 N N . ASP A 1 82 ? -6.648 6.901 -2.978 1.00 95.44 82 ASP A N 1
ATOM 696 C CA . ASP A 1 82 ? -6.457 7.309 -4.372 1.00 95.44 82 ASP A CA 1
ATOM 697 C C . ASP A 1 82 ? -5.270 8.267 -4.528 1.00 95.44 82 ASP A C 1
ATOM 699 O O . ASP A 1 82 ? -4.394 8.046 -5.370 1.00 95.44 82 ASP A O 1
ATOM 703 N N . ASN A 1 83 ? -5.151 9.258 -3.641 1.00 96.25 83 ASN A N 1
ATOM 704 C CA . ASN A 1 83 ? -4.005 10.168 -3.614 1.00 96.25 83 ASN A CA 1
ATOM 705 C C . ASN A 1 83 ? -2.682 9.428 -3.376 1.00 96.25 83 ASN A C 1
ATOM 707 O O . ASN A 1 83 ? -1.673 9.717 -4.025 1.00 96.25 83 ASN A O 1
ATOM 711 N N . GLN A 1 84 ? -2.669 8.450 -2.467 1.00 96.81 84 GLN A N 1
ATOM 712 C CA . GLN A 1 84 ? -1.483 7.642 -2.194 1.00 96.81 84 GLN A CA 1
ATOM 713 C C . GLN A 1 84 ? -1.077 6.798 -3.411 1.00 96.81 84 GLN A C 1
ATOM 715 O O . GLN A 1 84 ? 0.115 6.714 -3.720 1.00 96.81 84 GLN A O 1
ATOM 720 N N . ARG A 1 85 ? -2.041 6.213 -4.127 1.00 96.50 85 ARG A N 1
ATOM 721 C CA . ARG A 1 85 ? -1.798 5.425 -5.346 1.00 96.50 85 ARG A CA 1
ATOM 722 C C . ARG A 1 85 ? -1.294 6.293 -6.498 1.00 96.50 85 ARG A C 1
ATOM 724 O O . ARG A 1 85 ? -0.345 5.932 -7.195 1.00 96.50 85 ARG A O 1
ATOM 731 N N . MET A 1 86 ? -1.849 7.493 -6.653 1.00 96.00 86 MET A N 1
ATOM 732 C CA . MET A 1 86 ? -1.349 8.471 -7.622 1.00 96.00 86 MET A CA 1
ATOM 733 C C . MET A 1 86 ? 0.072 8.929 -7.291 1.00 96.00 86 MET A C 1
ATOM 735 O O . MET A 1 86 ? 0.932 8.957 -8.172 1.00 96.00 86 MET A O 1
ATOM 739 N N . ARG A 1 87 ? 0.371 9.190 -6.013 1.00 96.69 87 ARG A N 1
ATOM 740 C CA . ARG A 1 87 ? 1.735 9.506 -5.568 1.00 96.69 87 ARG A CA 1
ATOM 741 C C . ARG A 1 87 ? 2.708 8.366 -5.874 1.00 96.69 87 ARG A C 1
ATOM 743 O O . ARG A 1 87 ? 3.784 8.619 -6.408 1.00 96.69 87 ARG A O 1
ATOM 750 N N . GLN A 1 88 ? 2.335 7.122 -5.581 1.00 96.69 88 GLN A N 1
ATOM 751 C CA . GLN A 1 88 ? 3.132 5.936 -5.914 1.00 96.69 88 GLN A CA 1
ATOM 752 C C . GLN A 1 88 ? 3.395 5.824 -7.424 1.00 96.69 88 GLN A C 1
ATOM 754 O O . GLN A 1 88 ? 4.541 5.603 -7.813 1.00 96.69 88 GLN A O 1
ATOM 759 N N . LYS A 1 89 ? 2.386 6.045 -8.281 1.00 96.75 89 LYS A N 1
ATOM 760 C CA . LYS A 1 89 ? 2.563 6.108 -9.745 1.00 96.75 89 LYS A CA 1
ATOM 761 C C . LYS A 1 89 ? 3.589 7.173 -10.141 1.00 96.75 89 LYS A C 1
ATOM 763 O O . LYS A 1 89 ? 4.464 6.897 -10.962 1.00 96.75 89 LYS A O 1
ATOM 768 N N . CYS A 1 90 ? 3.488 8.382 -9.591 1.00 96.38 90 CYS A N 1
ATO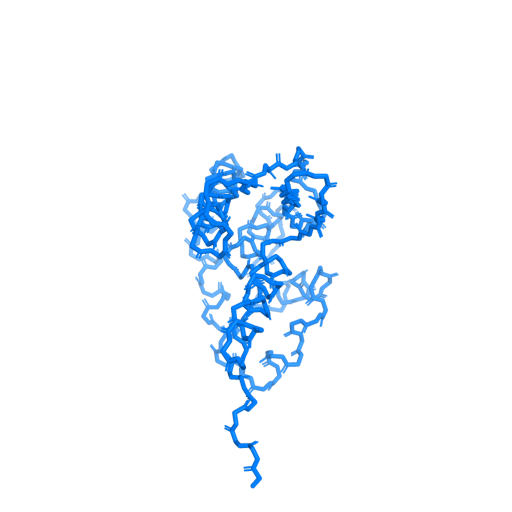M 769 C CA . CYS A 1 90 ? 4.425 9.467 -9.891 1.00 96.38 90 CYS A CA 1
ATOM 770 C C . CYS A 1 90 ? 5.856 9.102 -9.476 1.00 96.38 90 CYS A C 1
ATOM 772 O O . CYS A 1 90 ? 6.789 9.275 -10.257 1.00 96.38 90 CYS A O 1
ATOM 774 N N . GLU A 1 91 ? 6.033 8.534 -8.283 1.00 96.38 91 GLU A N 1
ATOM 775 C CA . GLU A 1 91 ? 7.341 8.079 -7.803 1.00 96.38 91 GLU A CA 1
ATOM 776 C C . GLU A 1 91 ? 7.914 6.933 -8.646 1.00 96.38 91 GLU A C 1
ATOM 778 O O . GLU A 1 91 ? 9.107 6.928 -8.952 1.00 96.38 91 GLU A O 1
ATOM 783 N N . LEU A 1 92 ? 7.078 5.989 -9.087 1.00 96.44 92 LEU A N 1
ATOM 784 C CA . LEU A 1 92 ? 7.499 4.939 -10.014 1.00 96.44 92 LEU A CA 1
ATOM 785 C C . LEU A 1 92 ? 7.936 5.514 -11.362 1.00 96.44 92 LEU A C 1
ATOM 787 O O . LEU A 1 92 ? 8.974 5.103 -11.869 1.00 96.44 92 LEU A O 1
ATOM 791 N N . ASN A 1 93 ? 7.209 6.489 -11.915 1.00 96.00 93 ASN A N 1
ATOM 792 C CA . ASN A 1 93 ? 7.595 7.153 -13.164 1.00 96.00 93 ASN A CA 1
ATOM 793 C C . ASN A 1 93 ? 8.929 7.897 -13.030 1.00 96.00 93 ASN A C 1
ATOM 795 O O . ASN A 1 93 ? 9.786 7.755 -13.898 1.00 96.00 93 ASN A O 1
ATOM 799 N N . LYS A 1 94 ? 9.164 8.613 -11.920 1.00 95.06 94 LYS A N 1
ATOM 800 C CA . LYS A 1 94 ? 10.471 9.239 -11.643 1.00 95.06 94 LYS A CA 1
ATOM 801 C C . LYS A 1 94 ? 11.598 8.204 -11.625 1.00 95.06 94 LYS A C 1
ATOM 803 O O . LYS A 1 94 ? 12.645 8.414 -12.232 1.00 95.06 94 LYS A O 1
ATOM 808 N N . LYS A 1 95 ? 11.380 7.065 -10.956 1.00 94.19 95 LYS A N 1
ATOM 809 C CA . LYS A 1 95 ? 12.362 5.970 -10.898 1.00 94.19 95 LYS A CA 1
ATOM 810 C C . LYS A 1 95 ? 12.574 5.308 -12.261 1.00 94.19 95 LYS A C 1
ATOM 812 O O . LYS A 1 95 ? 13.714 4.989 -12.582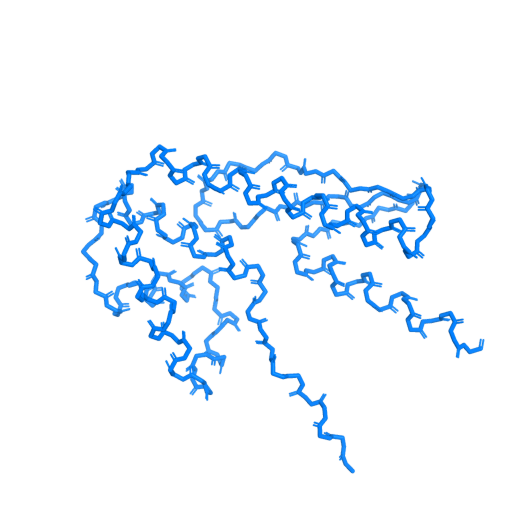 1.00 94.19 95 LYS A O 1
ATOM 817 N N . CYS A 1 96 ? 11.521 5.131 -13.058 1.00 92.81 96 CYS A N 1
ATOM 818 C CA . CYS A 1 96 ? 11.622 4.607 -14.422 1.00 92.81 96 CYS A CA 1
ATOM 819 C C . CYS A 1 96 ? 12.433 5.542 -15.310 1.00 92.81 96 CYS A C 1
ATOM 821 O O . CYS A 1 96 ? 13.376 5.077 -15.935 1.00 92.81 96 CYS A O 1
ATOM 823 N N . LYS A 1 97 ? 12.146 6.851 -15.276 1.00 91.25 97 LYS A N 1
ATOM 824 C CA . LYS A 1 97 ? 12.902 7.856 -16.032 1.00 91.25 97 LYS A CA 1
ATOM 825 C C . LYS A 1 97 ? 14.388 7.828 -15.695 1.00 91.25 97 LYS A C 1
ATOM 827 O O . LYS A 1 97 ? 15.221 7.880 -16.588 1.00 91.25 97 LYS A O 1
ATOM 832 N N . TYR A 1 98 ? 14.716 7.710 -14.411 1.00 90.56 98 TYR A N 1
ATOM 833 C CA . TYR A 1 98 ? 16.107 7.578 -13.986 1.00 90.56 98 TYR A CA 1
ATOM 834 C C . TYR A 1 98 ? 16.761 6.279 -14.490 1.00 90.56 98 TYR A C 1
ATOM 836 O O . TYR A 1 98 ? 17.952 6.270 -14.746 1.00 90.56 98 TYR A O 1
ATOM 844 N N . THR A 1 99 ? 16.011 5.177 -14.581 1.00 90.75 99 THR A N 1
ATOM 845 C CA . THR A 1 99 ? 16.568 3.840 -14.868 1.00 90.75 99 THR A CA 1
ATOM 846 C C . THR A 1 99 ? 16.622 3.522 -16.365 1.00 90.75 99 THR A C 1
ATOM 848 O O . THR A 1 99 ? 17.479 2.768 -16.786 1.00 90.75 99 THR A O 1
ATOM 851 N N . PHE A 1 100 ? 15.704 4.056 -17.173 1.00 90.19 100 PHE A N 1
ATOM 852 C CA . PHE A 1 100 ? 15.554 3.696 -18.592 1.00 90.19 100 PHE A CA 1
ATOM 853 C C . PHE A 1 100 ? 15.433 4.916 -19.523 1.00 90.19 100 PHE A C 1
ATOM 855 O O . PHE A 1 100 ? 15.072 4.776 -20.692 1.00 90.19 100 PHE A O 1
ATOM 862 N N . GLY A 1 101 ? 15.648 6.133 -19.014 1.00 85.06 101 GLY A N 1
ATOM 863 C CA . GLY A 1 101 ? 15.381 7.363 -19.760 1.00 85.06 101 GLY A CA 1
ATOM 864 C C . GLY A 1 101 ? 13.888 7.582 -20.043 1.00 85.06 101 GLY A C 1
ATOM 865 O O . GLY A 1 101 ? 13.012 7.081 -19.338 1.00 85.06 101 GLY A O 1
ATOM 866 N N . ASN A 1 102 ? 13.570 8.352 -21.086 1.00 84.69 102 ASN A N 1
ATOM 867 C CA . ASN A 1 102 ? 12.187 8.758 -21.393 1.00 84.69 102 ASN A CA 1
ATOM 868 C C . ASN A 1 102 ? 11.335 7.667 -22.078 1.00 84.69 102 ASN A C 1
ATOM 870 O O . ASN A 1 102 ? 10.155 7.893 -22.332 1.00 84.69 102 ASN A O 1
ATOM 874 N N . ASN A 1 103 ? 11.899 6.487 -22.351 1.00 84.75 103 ASN A N 1
ATOM 875 C CA . ASN A 1 103 ? 11.226 5.419 -23.102 1.00 84.75 103 ASN A CA 1
ATOM 876 C C . ASN A 1 103 ? 10.347 4.512 -22.226 1.00 84.75 103 ASN A C 1
ATOM 878 O O . ASN A 1 103 ? 9.587 3.691 -22.747 1.00 84.75 103 ASN A O 1
ATOM 882 N N . ALA A 1 104 ? 10.433 4.661 -20.900 1.00 92.56 104 ALA A N 1
ATOM 883 C CA . ALA A 1 104 ? 9.673 3.866 -19.950 1.00 92.56 104 ALA A CA 1
ATOM 884 C C . ALA A 1 104 ? 8.707 4.716 -19.125 1.00 92.56 104 ALA A C 1
ATOM 886 O O . ALA A 1 104 ? 9.049 5.791 -18.633 1.00 92.56 104 ALA A O 1
ATOM 887 N N . HIS A 1 105 ? 7.507 4.189 -18.907 1.00 95.50 105 HIS A N 1
ATOM 888 C CA . HIS A 1 105 ? 6.503 4.825 -18.065 1.00 95.50 105 HIS A CA 1
ATOM 889 C C . HIS A 1 105 ? 5.676 3.791 -17.304 1.00 95.50 105 HIS A C 1
ATOM 891 O O . HIS A 1 105 ? 5.675 2.596 -17.601 1.00 95.50 105 HIS A O 1
ATOM 897 N N . VAL A 1 106 ? 4.974 4.270 -16.283 1.00 96.94 106 VAL A N 1
ATOM 898 C CA . VAL A 1 106 ? 4.136 3.459 -15.406 1.00 96.94 106 VAL A CA 1
ATOM 899 C C . VAL A 1 106 ? 2.718 3.991 -15.405 1.00 96.94 106 VAL A C 1
ATOM 901 O O . VAL A 1 106 ? 2.472 5.168 -15.113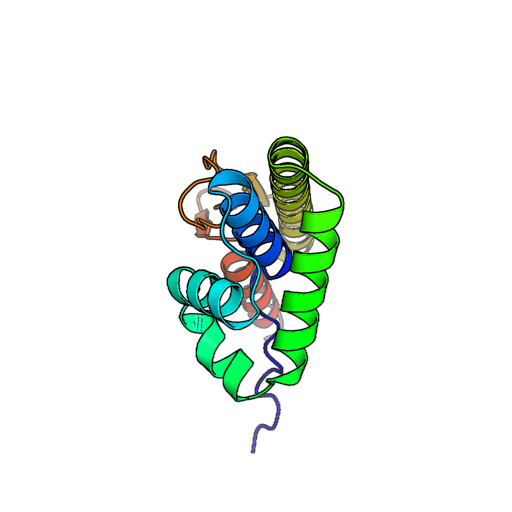 1.00 96.94 106 VAL A O 1
ATOM 904 N N . ILE A 1 107 ? 1.772 3.093 -15.655 1.00 96.44 107 ILE A N 1
ATOM 905 C CA . ILE A 1 107 ? 0.343 3.358 -15.518 1.00 96.44 107 ILE A CA 1
ATOM 906 C C . ILE A 1 107 ? -0.205 2.672 -14.264 1.00 96.44 107 ILE A C 1
ATOM 908 O O . ILE A 1 107 ? 0.212 1.574 -13.897 1.00 96.44 107 ILE A O 1
ATOM 912 N N . LEU A 1 108 ? -1.143 3.343 -13.596 1.00 96.19 108 LEU A N 1
ATOM 913 C CA . LEU A 1 108 ? -1.930 2.754 -12.516 1.00 96.19 108 LEU A CA 1
ATOM 914 C C . LEU A 1 108 ? -3.070 1.960 -13.150 1.00 96.19 108 LEU A C 1
ATOM 916 O O . LEU A 1 108 ? -3.815 2.497 -13.970 1.00 96.19 108 LEU A O 1
ATOM 920 N N . LEU A 1 109 ? -3.215 0.699 -12.763 1.00 93.88 109 LEU A N 1
ATOM 921 C CA . LEU A 1 109 ? -4.323 -0.129 -13.219 1.00 93.88 109 LEU A CA 1
ATOM 922 C C . LEU A 1 109 ? -5.532 0.107 -12.315 1.00 93.88 109 LEU A C 1
ATOM 924 O O . LEU A 1 109 ? -5.384 0.250 -11.097 1.00 93.88 109 LEU A O 1
ATOM 928 N N . LYS A 1 110 ? -6.736 0.144 -12.901 1.00 82.62 110 LYS A N 1
ATOM 929 C CA . LYS A 1 110 ? -7.980 0.326 -12.141 1.00 82.62 110 LYS A CA 1
ATOM 930 C C . LYS A 1 110 ? -8.099 -0.777 -11.085 1.00 82.62 110 LYS A C 1
ATOM 932 O O . LYS A 1 110 ? -8.255 -1.945 -11.422 1.00 82.62 110 LYS A O 1
ATOM 937 N N . ASN A 1 111 ? -8.045 -0.397 -9.808 1.00 77.38 111 ASN A N 1
ATOM 938 C CA . ASN A 1 111 ? -8.229 -1.306 -8.680 1.00 77.38 111 ASN A CA 1
ATOM 939 C C . ASN A 1 111 ? -9.320 -0.760 -7.763 1.00 77.38 111 ASN A C 1
ATOM 941 O O . ASN A 1 111 ? -9.148 0.294 -7.149 1.00 77.38 111 ASN A O 1
ATOM 945 N N . LYS A 1 112 ? -10.425 -1.501 -7.631 1.00 84.31 112 LYS A N 1
ATOM 946 C CA . LYS A 1 112 ? -11.437 -1.216 -6.607 1.00 84.31 112 LYS A CA 1
ATOM 947 C C . LYS A 1 112 ? -10.802 -1.374 -5.220 1.00 84.31 112 LYS A C 1
ATOM 949 O O . LYS A 1 112 ? -10.012 -2.295 -5.007 1.00 84.31 112 LYS A O 1
ATOM 954 N N . ILE A 1 113 ? -11.135 -0.484 -4.289 1.00 88.56 113 ILE A N 1
ATOM 955 C CA . ILE A 1 113 ? -10.741 -0.610 -2.881 1.00 88.56 113 ILE A CA 1
ATOM 956 C C . ILE A 1 113 ? -11.567 -1.753 -2.283 1.00 88.56 113 ILE A C 1
ATOM 958 O O . ILE A 1 113 ? -12.759 -1.600 -2.026 1.00 88.56 113 ILE A O 1
ATOM 962 N N . LYS A 1 114 ? -10.963 -2.939 -2.169 1.00 86.50 114 LYS A N 1
ATOM 963 C CA . LYS A 1 114 ? -11.625 -4.149 -1.669 1.00 86.50 114 LYS A CA 1
ATOM 964 C C . LYS A 1 114 ? -10.597 -5.113 -1.075 1.00 86.50 114 LYS A C 1
ATOM 966 O O . LYS A 1 114 ? -9.554 -5.336 -1.691 1.00 86.50 114 LYS A O 1
ATOM 971 N N . ASN A 1 115 ? -10.929 -5.712 0.070 1.00 87.31 115 ASN A N 1
ATOM 972 C CA . ASN A 1 115 ? -10.212 -6.833 0.691 1.00 87.31 115 ASN A CA 1
ATOM 973 C C . ASN A 1 115 ? -8.697 -6.599 0.854 1.00 87.31 115 ASN A C 1
ATOM 975 O O . ASN A 1 115 ? -7.907 -7.487 0.542 1.00 87.31 115 ASN A O 1
ATOM 979 N N . GLY A 1 116 ? -8.276 -5.391 1.238 1.00 90.44 116 GLY A N 1
ATOM 980 C CA . GLY A 1 116 ? -6.854 -5.096 1.455 1.00 90.44 116 GLY A CA 1
ATOM 981 C C . GLY A 1 116 ? -5.975 -5.159 0.209 1.00 90.44 116 GLY A C 1
ATOM 982 O O . GLY A 1 116 ? -4.754 -5.190 0.314 1.00 90.44 116 GLY A O 1
ATOM 983 N N . LYS A 1 117 ? -6.556 -5.187 -0.994 1.00 94.25 117 LYS A N 1
ATOM 984 C CA . LYS A 1 117 ? -5.768 -5.321 -2.217 1.00 94.25 117 LYS A CA 1
ATOM 985 C C . LYS A 1 117 ? -4.982 -4.037 -2.503 1.00 94.25 117 LYS A C 1
ATOM 987 O O . LYS A 1 117 ? -5.564 -2.979 -2.765 1.00 94.25 117 LYS A O 1
ATOM 992 N N . LEU A 1 118 ? -3.655 -4.158 -2.514 1.00 95.44 118 LEU A N 1
ATOM 993 C CA . LEU A 1 118 ? -2.746 -3.101 -2.958 1.00 95.44 118 LEU A CA 1
ATOM 994 C C . LEU A 1 118 ? -2.994 -2.732 -4.425 1.00 95.44 118 LEU A C 1
ATOM 996 O O . LEU A 1 118 ? -3.388 -3.571 -5.243 1.00 95.44 118 LEU A O 1
ATOM 1000 N N . ALA A 1 119 ? -2.718 -1.477 -4.772 1.00 95.44 119 ALA A N 1
ATOM 1001 C CA . ALA A 1 119 ? -2.707 -1.050 -6.158 1.00 95.44 119 ALA A CA 1
ATOM 1002 C C . ALA A 1 119 ? -1.656 -1.802 -6.971 1.00 95.44 119 ALA A C 1
ATOM 1004 O O . ALA A 1 119 ? -0.512 -1.994 -6.554 1.00 95.44 119 ALA A O 1
ATOM 1005 N N . ASN A 1 120 ? -2.065 -2.148 -8.184 1.00 95.75 120 ASN A N 1
ATOM 1006 C CA . ASN A 1 120 ? -1.205 -2.699 -9.208 1.00 95.75 120 ASN A CA 1
ATOM 1007 C C . ASN A 1 120 ? -0.930 -1.668 -10.290 1.00 95.75 120 ASN A C 1
ATOM 1009 O O . ASN A 1 120 ? -1.794 -0.880 -10.684 1.00 95.75 120 ASN A O 1
ATOM 1013 N N . TYR A 1 121 ? 0.285 -1.740 -10.794 1.00 96.88 121 TYR A N 1
ATOM 1014 C CA . TYR A 1 121 ? 0.847 -0.843 -11.773 1.00 96.88 121 TYR A CA 1
ATOM 1015 C C . TYR A 1 121 ? 1.413 -1.677 -12.918 1.00 96.88 121 TYR A C 1
ATOM 1017 O O . TYR A 1 121 ? 1.880 -2.802 -12.718 1.00 96.88 121 TYR A O 1
ATOM 1025 N N . LEU A 1 122 ? 1.380 -1.110 -14.117 1.00 97.25 122 LEU A N 1
ATOM 1026 C CA . LEU A 1 122 ? 2.031 -1.678 -15.287 1.00 97.25 122 LEU A CA 1
ATOM 1027 C C . LEU A 1 122 ? 3.168 -0.752 -15.700 1.00 97.25 122 LEU A C 1
ATOM 1029 O O . LEU A 1 122 ? 2.931 0.401 -16.059 1.00 97.25 122 LEU A O 1
ATOM 1033 N N . LEU A 1 123 ? 4.389 -1.269 -15.632 1.00 96.88 123 LEU A N 1
ATOM 1034 C CA . LEU A 1 123 ? 5.570 -0.653 -16.219 1.00 96.88 123 LEU A CA 1
ATOM 1035 C C . LEU A 1 123 ? 5.666 -1.089 -17.678 1.00 96.88 123 LEU A C 1
ATOM 1037 O O . LEU A 1 123 ? 5.622 -2.286 -17.967 1.00 96.88 123 LEU A O 1
ATOM 1041 N N . ILE A 1 124 ? 5.811 -0.117 -18.573 1.00 96.25 124 ILE A N 1
ATOM 1042 C CA . ILE A 1 124 ? 5.973 -0.311 -20.013 1.00 96.25 124 ILE A CA 1
ATOM 1043 C C . ILE A 1 124 ? 7.318 0.293 -20.414 1.00 96.25 124 ILE A C 1
ATOM 1045 O O . ILE A 1 124 ? 7.581 1.451 -20.098 1.00 96.25 124 ILE A O 1
ATOM 1049 N N . ASN A 1 125 ? 8.156 -0.492 -21.088 1.00 92.75 125 ASN A N 1
ATOM 1050 C CA . ASN A 1 125 ? 9.417 -0.066 -21.691 1.00 92.75 125 ASN A CA 1
ATOM 1051 C C . ASN A 1 125 ? 9.511 -0.677 -23.099 1.00 92.75 125 ASN A C 1
ATOM 1053 O O . ASN A 1 125 ? 9.869 -1.847 -23.250 1.00 92.75 125 ASN A O 1
ATOM 1057 N N . GLY A 1 126 ? 9.106 0.082 -24.120 1.00 87.75 126 GLY A N 1
ATOM 1058 C CA . GLY A 1 126 ? 8.917 -0.447 -25.474 1.00 87.75 126 GLY A CA 1
ATOM 1059 C C . GLY A 1 126 ? 7.961 -1.650 -25.487 1.00 87.75 126 GLY A C 1
ATOM 1060 O O . GLY A 1 126 ? 6.854 -1.581 -24.952 1.00 87.75 126 GLY A O 1
ATOM 1061 N N . ALA A 1 127 ? 8.406 -2.773 -26.056 1.00 88.38 127 ALA A N 1
ATOM 1062 C CA . ALA A 1 127 ? 7.649 -4.029 -26.057 1.00 88.38 127 ALA A CA 1
ATOM 1063 C C . ALA A 1 127 ? 7.631 -4.742 -24.687 1.00 88.38 127 ALA A C 1
ATOM 1065 O O . ALA A 1 127 ? 6.767 -5.585 -24.437 1.00 88.38 127 ALA A O 1
ATOM 1066 N N . SER A 1 128 ? 8.556 -4.401 -23.783 1.00 90.19 128 SER A N 1
ATOM 1067 C CA . SER A 1 128 ? 8.662 -5.038 -22.470 1.00 90.19 128 SER A CA 1
ATOM 1068 C C . SER A 1 128 ? 7.621 -4.493 -21.500 1.00 90.19 128 SER A C 1
ATOM 1070 O O . SER A 1 128 ? 7.468 -3.282 -21.324 1.00 90.19 128 SER A O 1
ATOM 1072 N N . LYS A 1 129 ? 6.926 -5.405 -20.818 1.00 94.94 129 LYS A N 1
ATOM 1073 C CA . LYS A 1 129 ? 5.881 -5.089 -19.843 1.00 94.94 129 LYS A CA 1
ATOM 1074 C C . LYS A 1 129 ? 6.158 -5.801 -18.527 1.00 94.94 129 LYS A C 1
ATOM 1076 O O . LYS A 1 129 ? 6.493 -6.983 -18.519 1.00 94.94 129 LYS A O 1
ATOM 1081 N N . ARG A 1 130 ? 5.983 -5.102 -17.405 1.00 95.62 130 ARG A N 1
ATOM 1082 C CA . ARG A 1 130 ? 6.079 -5.698 -16.067 1.00 95.62 130 ARG A CA 1
ATOM 1083 C C . ARG A 1 130 ? 4.945 -5.231 -15.170 1.00 95.62 130 ARG A C 1
ATOM 1085 O O . ARG A 1 130 ? 4.750 -4.037 -14.961 1.00 95.62 130 ARG A O 1
ATOM 1092 N N . TYR A 1 131 ? 4.230 -6.200 -14.614 1.00 96.12 131 TYR A N 1
ATOM 1093 C CA . TYR A 1 131 ? 3.148 -5.987 -13.664 1.00 96.12 131 TYR A CA 1
ATOM 1094 C C . TYR A 1 131 ? 3.660 -6.078 -12.227 1.00 96.12 131 TYR A C 1
ATOM 1096 O O . TYR A 1 131 ? 4.537 -6.889 -11.925 1.00 96.12 131 TYR A O 1
ATOM 1104 N N . GLY A 1 132 ? 3.088 -5.281 -11.329 1.00 95.25 132 GLY A N 1
ATOM 1105 C CA . GLY A 1 132 ? 3.283 -5.471 -9.899 1.00 95.25 132 GLY A CA 1
ATOM 1106 C C . GLY A 1 132 ? 2.717 -4.343 -9.050 1.00 95.25 132 GLY A C 1
ATOM 1107 O O . GLY A 1 132 ? 2.261 -3.320 -9.560 1.00 95.25 132 GLY A O 1
ATOM 1108 N N . ASN A 1 133 ? 2.777 -4.522 -7.735 1.00 95.69 133 ASN A N 1
ATOM 1109 C CA . ASN A 1 133 ? 2.496 -3.443 -6.798 1.00 95.69 133 ASN A CA 1
ATOM 1110 C C . ASN A 1 133 ? 3.689 -2.474 -6.705 1.00 95.69 133 ASN A C 1
ATOM 1112 O O . ASN A 1 133 ? 4.753 -2.685 -7.297 1.00 95.69 133 ASN A O 1
ATOM 1116 N N . TYR A 1 134 ? 3.513 -1.386 -5.954 1.00 95.56 134 TYR A N 1
ATOM 1117 C CA . TYR A 1 134 ? 4.554 -0.370 -5.813 1.00 95.56 134 TYR A CA 1
ATOM 1118 C C . TYR A 1 134 ? 5.885 -0.952 -5.310 1.00 95.56 134 TYR A C 1
ATOM 1120 O O . TYR A 1 134 ? 6.934 -0.677 -5.891 1.00 95.56 134 TYR A O 1
ATOM 1128 N N . GLY A 1 135 ? 5.859 -1.791 -4.273 1.00 94.12 135 GLY A N 1
ATOM 1129 C CA . GLY A 1 135 ? 7.069 -2.383 -3.705 1.00 94.12 135 GLY A CA 1
ATOM 1130 C C . GLY A 1 135 ? 7.802 -3.309 -4.668 1.00 94.12 135 GLY A C 1
ATOM 1131 O O . GLY A 1 135 ? 9.015 -3.173 -4.835 1.00 94.12 135 GLY A O 1
ATOM 1132 N N . SER A 1 136 ? 7.079 -4.197 -5.358 1.00 95.19 136 SER A N 1
ATOM 1133 C CA . SER A 1 136 ? 7.690 -5.129 -6.311 1.00 95.19 136 SER A CA 1
ATOM 1134 C C . SER A 1 136 ? 8.321 -4.405 -7.504 1.00 95.19 136 SER A C 1
ATOM 1136 O O . SER A 1 136 ? 9.405 -4.778 -7.950 1.00 95.19 136 SER A O 1
ATOM 1138 N N . LEU A 1 137 ? 7.692 -3.334 -8.005 1.00 96.12 137 LEU A N 1
ATOM 1139 C CA . LEU A 1 137 ? 8.267 -2.536 -9.093 1.00 96.12 137 LEU A CA 1
ATOM 1140 C C . LEU A 1 137 ? 9.459 -1.689 -8.638 1.00 96.12 137 LEU A C 1
ATOM 1142 O O . LEU A 1 137 ? 10.422 -1.549 -9.389 1.00 96.12 137 LEU A O 1
ATOM 1146 N N . VAL A 1 138 ? 9.448 -1.167 -7.406 1.00 94.69 138 VAL A N 1
ATOM 1147 C CA . VAL A 1 138 ? 10.627 -0.496 -6.834 1.00 94.69 138 VAL A CA 1
ATOM 1148 C C . VAL A 1 138 ? 11.802 -1.468 -6.710 1.00 94.69 138 VAL A C 1
ATOM 1150 O O . VAL A 1 138 ? 12.918 -1.100 -7.074 1.00 94.69 138 VAL A O 1
ATOM 1153 N N . ALA A 1 139 ? 11.571 -2.690 -6.223 1.00 93.38 139 ALA A N 1
ATOM 1154 C CA . ALA A 1 139 ? 12.608 -3.716 -6.124 1.00 93.38 139 ALA A CA 1
ATOM 1155 C C . ALA A 1 139 ? 13.180 -4.071 -7.505 1.00 93.38 139 ALA A C 1
ATOM 1157 O O . ALA A 1 139 ? 14.397 -4.078 -7.688 1.00 93.38 139 ALA A O 1
ATOM 1158 N N . TYR A 1 140 ? 12.306 -4.259 -8.498 1.00 94.19 140 TYR A N 1
ATOM 1159 C CA . TYR A 1 140 ? 12.718 -4.474 -9.882 1.00 94.19 140 TYR A CA 1
ATOM 1160 C C . TYR A 1 140 ? 13.593 -3.330 -10.408 1.00 94.19 140 TYR A C 1
ATOM 1162 O O . TYR A 1 140 ? 14.710 -3.584 -10.846 1.00 94.19 140 TYR A O 1
ATOM 1170 N N . LEU A 1 141 ? 13.148 -2.074 -10.313 1.00 92.50 141 LEU A N 1
ATOM 1171 C CA . LEU A 1 141 ? 13.914 -0.921 -10.808 1.00 92.50 141 LEU A CA 1
ATOM 1172 C C . LEU A 1 141 ? 15.282 -0.795 -10.127 1.00 92.50 141 LEU A C 1
ATOM 1174 O O . LEU A 1 141 ? 16.272 -0.499 -10.788 1.00 92.50 141 LEU A O 1
ATOM 1178 N N . LYS A 1 142 ? 15.366 -1.072 -8.819 1.00 90.88 142 LYS A N 1
ATOM 1179 C CA . LYS A 1 142 ? 16.650 -1.115 -8.102 1.00 90.88 142 LYS A CA 1
ATOM 1180 C C . LYS A 1 142 ? 17.584 -2.189 -8.664 1.00 90.88 142 LYS A C 1
ATOM 1182 O O . LYS A 1 142 ? 18.763 -1.910 -8.835 1.00 90.88 142 LYS A O 1
ATOM 1187 N N . SER A 1 143 ? 17.065 -3.377 -8.980 1.00 91.19 143 SER A N 1
ATOM 1188 C CA . SER A 1 143 ? 17.871 -4.477 -9.534 1.00 91.19 143 SER A CA 1
ATOM 1189 C C . SER A 1 143 ? 18.451 -4.183 -10.922 1.00 91.19 143 SER A C 1
ATOM 1191 O O . SER A 1 143 ? 19.465 -4.767 -11.282 1.00 91.19 143 SER A O 1
ATOM 1193 N N . GLN A 1 144 ? 17.829 -3.287 -11.698 1.00 87.38 144 GLN A N 1
ATOM 1194 C CA . GLN A 1 144 ? 18.326 -2.929 -13.030 1.00 87.38 144 GLN A CA 1
ATOM 1195 C C . GLN A 1 144 ? 19.528 -1.985 -12.959 1.00 87.38 144 GLN A C 1
ATOM 1197 O O . GLN A 1 144 ? 20.475 -2.168 -13.708 1.00 87.38 144 GLN A O 1
ATOM 1202 N N . LYS A 1 145 ? 19.551 -1.058 -11.992 1.00 70.81 145 LYS A N 1
ATOM 1203 C CA . LYS A 1 145 ? 20.692 -0.147 -11.793 1.00 70.81 145 LYS A CA 1
ATOM 1204 C C . LYS A 1 145 ? 22.001 -0.866 -11.472 1.00 70.81 145 LYS A C 1
ATOM 1206 O O . LYS A 1 145 ? 23.063 -0.388 -11.831 1.00 70.81 145 LYS A O 1
ATOM 1211 N N . VAL A 1 146 ? 21.928 -2.001 -10.775 1.00 61.53 146 VAL A N 1
ATOM 1212 C CA . VAL A 1 146 ? 23.118 -2.773 -10.376 1.00 61.53 146 VAL A CA 1
ATOM 1213 C C . VAL A 1 146 ? 23.790 -3.438 -11.586 1.00 61.53 146 VAL A C 1
ATOM 1215 O O . VAL A 1 146 ? 24.962 -3.789 -11.515 1.00 61.53 146 VAL A O 1
ATOM 1218 N N . LYS A 1 147 ? 23.074 -3.599 -12.707 1.00 57.44 147 LYS A N 1
ATOM 1219 C CA . LYS A 1 147 ? 23.597 -4.253 -13.913 1.00 57.44 147 LYS A CA 1
ATOM 1220 C C . LYS A 1 147 ? 24.398 -3.333 -14.842 1.00 57.44 147 LYS A C 1
ATOM 1222 O O . LYS A 1 147 ? 25.079 -3.858 -15.707 1.00 57.44 147 LYS A O 1
ATOM 1227 N N . GLU A 1 148 ? 24.339 -2.010 -14.679 1.00 50.38 148 GLU A N 1
ATOM 1228 C CA . GLU A 1 148 ? 25.050 -1.049 -15.550 1.00 50.38 148 GLU A CA 1
ATOM 1229 C C . GLU A 1 148 ? 26.467 -0.685 -15.053 1.00 50.38 148 GLU A C 1
ATOM 1231 O O . GLU A 1 148 ? 27.150 0.107 -15.690 1.00 50.38 148 GLU A O 1
ATOM 1236 N N . THR A 1 149 ? 26.930 -1.257 -13.934 1.00 40.69 149 THR A N 1
ATOM 1237 C CA . THR A 1 149 ? 28.259 -0.991 -13.334 1.00 40.69 149 THR A CA 1
ATOM 1238 C C . THR A 1 149 ? 29.257 -2.156 -13.451 1.00 40.69 149 THR A C 1
ATOM 1240 O O . THR A 1 149 ? 30.049 -2.363 -12.534 1.00 40.69 149 THR A O 1
ATOM 1243 N N . VAL A 1 150 ? 29.232 -2.928 -14.543 1.00 34.84 150 VAL A N 1
ATOM 1244 C CA . VAL A 1 150 ? 30.277 -3.930 -14.853 1.00 34.84 150 VAL A CA 1
ATOM 1245 C C . VAL A 1 150 ? 30.900 -3.627 -16.203 1.00 34.84 150 VAL A C 1
ATOM 1247 O O . VAL A 1 150 ? 30.116 -3.471 -17.164 1.00 34.84 150 VAL A O 1
#

pLDDT: mean 89.28, std 14.64, range [33.5, 97.62]

Secondary structure (DSSP, 8-state):
--------PPTTHHHHHHHHHHHHHHHT----HHHHHHHHHHH-GGGHHHHHH-HHHHHHHHHHHHHHHTT--HHHHHHHHHHHHHHHHHHHHHHHHHHHGGGEEEEE----S-TTPPPEEEEEETTEEEEEEHHHHHHHHHHHHGGG--